Protein AF-A0A7Y3P393-F1 (afdb_monomer)

Radius of gyration: 13.2 Å; Cα contacts (8 Å, |Δi|>4): 115; chains: 1; bounding box: 27×27×34 Å

Mean predicted aligned error: 5.86 Å

Foldseek 3Di:
DQPCPDVV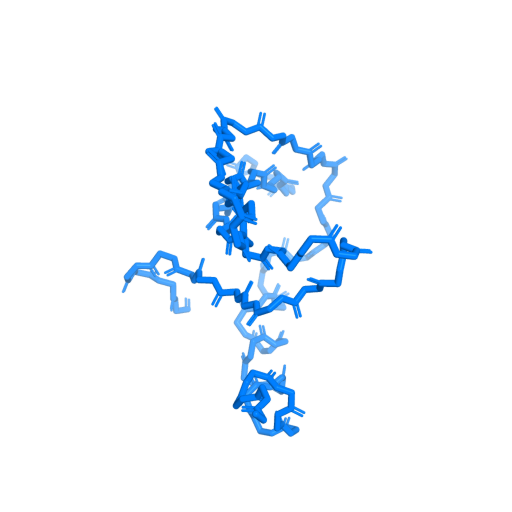NVVVVCVLCVVQPAFPDKDWDDWDDDPFKIKTWIWTAGPPRDIFIKIFIAGPVRDTSDIDGPPPRD

Secondary structure (DSSP, 8-state):
--GGGSHHHHHHHHHHHTTT-S-SEEEEEEEEE-SS-EEEEEEEE-GGG-EEEEEEEE-TTS-EEEEE--TT--

Nearest PDB structures (foldseek):
  3k7c-assembly2_B  TM=7.215E-01  e=5.990E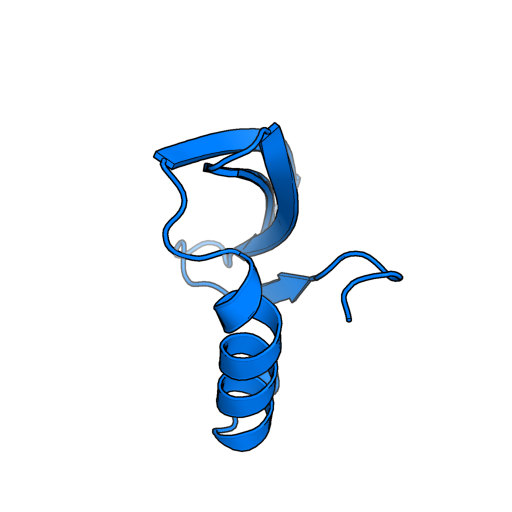-02  Campylobacter jejuni
  5evh-assembly1_A-2  TM=5.759E-01  e=7.991E-02  Kribbella flavida DSM 17836
  3nuz-assembly3_F  TM=6.896E-01  e=3.187E-01  Bacteroides fragilis NCTC 9343
  3nuz-assembly2_D  TM=6.808E-01  e=4.013E-01  Bacteroides fragilis NCTC 9343
  5kuy-assembly1_G  TM=5.346E-01  e=4.251E-01  synthetic construct

Solvent-accessible surface area (backbone atoms only — not comparable to full-atom values): 4435 Å² total; per-residue (Å²): 132,67,75,74,71,40,70,67,54,45,49,51,53,51,58,55,46,59,83,56,60,71,65,81,45,77,46,79,78,47,78,48,81,54,99,72,35,34,39,39,33,34,39,35,32,24,73,90,82,41,72,48,60,38,36,37,31,22,36,83,87,68,46,80,68,44,79,45,72,52,97,84,74,113

pLDDT: mean 83.08, std 12.17, range [38.22, 94.5]

Structure (mmCIF, N/CA/C/O backbone):
data_AF-A0A7Y3P393-F1
#
_entry.id   AF-A0A7Y3P393-F1
#
loop_
_atom_site.group_PDB
_atom_site.id
_atom_site.type_symbol
_atom_site.label_atom_id
_atom_site.label_alt_id
_atom_site.label_comp_id
_atom_site.label_asym_id
_atom_site.label_entity_id
_atom_site.label_seq_id
_atom_site.pdbx_PDB_ins_code
_atom_site.Cartn_x
_atom_site.Cartn_y
_atom_site.Cartn_z
_atom_site.occupancy
_atom_site.B_iso_or_equiv
_atom_site.auth_seq_id
_atom_site.auth_comp_id
_atom_site.auth_asym_id
_atom_site.auth_atom_id
_atom_site.pdbx_PDB_model_num
ATOM 1 N N . MET A 1 1 ? 4.615 -13.631 -13.379 1.00 38.22 1 MET A N 1
ATOM 2 C CA . MET A 1 1 ? 3.261 -14.021 -12.938 1.00 38.22 1 MET A CA 1
ATOM 3 C C . MET A 1 1 ? 3.139 -13.533 -11.501 1.00 38.22 1 MET A C 1
ATOM 5 O O . MET A 1 1 ? 3.941 -13.962 -10.689 1.00 3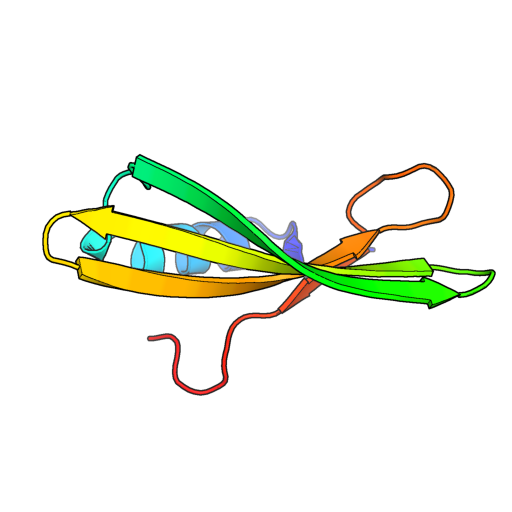8.22 1 MET A O 1
ATOM 9 N N . ASN A 1 2 ? 2.291 -12.532 -11.230 1.00 50.16 2 ASN A N 1
ATOM 10 C CA . ASN A 1 2 ? 2.166 -11.911 -9.902 1.00 50.16 2 ASN A CA 1
ATOM 11 C C . ASN A 1 2 ? 1.529 -12.915 -8.934 1.00 50.16 2 ASN A C 1
ATOM 13 O O . ASN A 1 2 ? 0.310 -13.050 -8.919 1.00 50.16 2 ASN A O 1
ATOM 17 N N . GLU A 1 3 ? 2.338 -13.591 -8.120 1.00 46.16 3 GLU A N 1
ATOM 18 C CA . GLU A 1 3 ? 1.869 -14.476 -7.038 1.00 46.16 3 GLU A CA 1
ATOM 19 C C . GLU A 1 3 ? 0.940 -13.745 -6.046 1.00 46.16 3 GLU A C 1
ATOM 21 O O . GLU A 1 3 ? 0.132 -14.365 -5.374 1.00 46.16 3 GLU A O 1
ATOM 26 N N . LEU A 1 4 ? 0.955 -12.407 -6.035 1.00 54.94 4 LEU A N 1
ATOM 27 C CA . LEU A 1 4 ? 0.052 -11.556 -5.253 1.00 54.94 4 LEU A CA 1
ATOM 28 C C . LEU A 1 4 ? -1.404 -11.503 -5.742 1.00 54.94 4 LEU A C 1
ATOM 30 O O . LEU A 1 4 ? -2.254 -10.993 -5.017 1.00 54.94 4 LEU A O 1
ATOM 34 N N . LEU A 1 5 ? -1.699 -11.969 -6.960 1.00 63.25 5 LEU A N 1
ATOM 35 C CA . LEU A 1 5 ? -3.061 -11.974 -7.509 1.00 63.25 5 LEU A CA 1
ATOM 36 C C . LEU A 1 5 ? -3.749 -13.335 -7.395 1.00 63.25 5 LEU A C 1
ATOM 38 O O . LEU A 1 5 ? -4.857 -13.492 -7.913 1.00 63.25 5 LEU A O 1
ATOM 42 N N . ASP A 1 6 ? -3.127 -14.319 -6.741 1.00 76.94 6 ASP A N 1
ATOM 43 C CA . ASP A 1 6 ? -3.841 -15.557 -6.471 1.00 76.94 6 ASP A CA 1
ATOM 44 C C . ASP A 1 6 ? -5.000 -15.276 -5.481 1.00 76.94 6 ASP A C 1
ATOM 46 O O . ASP A 1 6 ? -4.837 -14.514 -4.517 1.00 76.94 6 ASP A O 1
ATOM 50 N N . PRO A 1 7 ? -6.197 -15.845 -5.709 1.00 80.25 7 PRO A N 1
ATOM 51 C CA . PRO A 1 7 ? -7.367 -15.541 -4.891 1.00 80.25 7 PRO A CA 1
ATOM 52 C C . PRO A 1 7 ? -7.192 -15.812 -3.391 1.00 80.25 7 PRO A C 1
ATOM 54 O O . PRO A 1 7 ? -7.822 -15.123 -2.587 1.00 80.25 7 PRO A O 1
ATOM 57 N N . ALA A 1 8 ? -6.362 -16.784 -2.996 1.00 82.44 8 ALA A N 1
ATOM 58 C CA . ALA A 1 8 ? -6.153 -17.121 -1.592 1.00 82.44 8 ALA A CA 1
ATOM 59 C C . ALA A 1 8 ? -5.311 -16.051 -0.884 1.00 82.44 8 ALA A C 1
ATOM 61 O O . ALA A 1 8 ? -5.692 -15.606 0.202 1.00 82.44 8 ALA A O 1
ATOM 62 N N . SER A 1 9 ? -4.240 -15.560 -1.518 1.00 78.44 9 SER A N 1
ATOM 63 C CA . SER A 1 9 ? -3.456 -14.435 -0.985 1.00 78.44 9 SER A CA 1
ATOM 64 C C . SER A 1 9 ? -4.302 -13.167 -0.860 1.00 78.44 9 SER A C 1
ATOM 66 O O . SER A 1 9 ? -4.281 -12.507 0.181 1.00 78.44 9 SER A O 1
ATOM 68 N N . LEU A 1 10 ? -5.122 -12.855 -1.871 1.00 80.38 10 LEU A N 1
ATOM 69 C CA . LEU A 1 10 ? -6.035 -11.706 -1.823 1.00 80.38 10 LEU A CA 1
ATOM 70 C C . LEU A 1 10 ? -7.090 -11.848 -0.713 1.00 80.38 10 LEU A C 1
ATOM 72 O O . LEU A 1 10 ? -7.384 -10.876 -0.013 1.00 80.38 10 LEU A O 1
ATOM 76 N N . ALA A 1 11 ? -7.640 -13.050 -0.517 1.00 84.62 11 ALA A N 1
ATOM 77 C CA . ALA A 1 11 ? -8.582 -13.329 0.564 1.00 84.62 11 ALA A CA 1
ATOM 78 C C . ALA A 1 11 ? -7.932 -13.175 1.949 1.00 84.62 11 ALA A C 1
ATOM 80 O O . ALA A 1 11 ? -8.536 -12.577 2.840 1.00 84.62 11 ALA A O 1
ATOM 81 N N . SER A 1 12 ? -6.692 -13.646 2.114 1.00 81.81 12 SER A N 1
ATOM 82 C CA . SER A 1 12 ? -5.927 -13.487 3.355 1.00 81.81 12 SER A CA 1
ATOM 83 C C . SER A 1 12 ? -5.640 -12.016 3.658 1.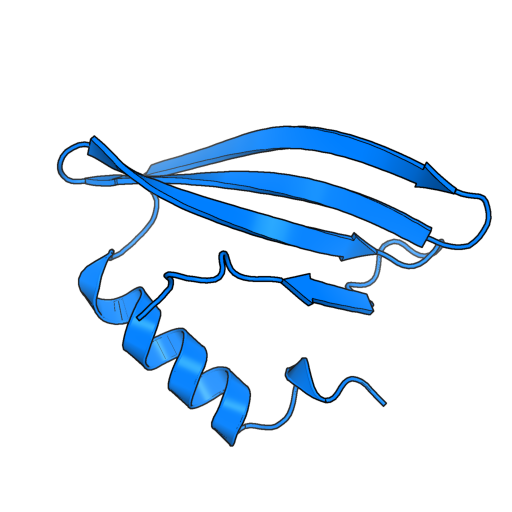00 81.81 12 SER A C 1
ATOM 85 O O . SER A 1 12 ? -5.879 -11.562 4.775 1.00 81.81 12 SER A O 1
ATOM 87 N N . ILE A 1 13 ? -5.199 -11.241 2.662 1.00 80.62 13 ILE A N 1
ATOM 88 C CA . ILE A 1 13 ? -4.965 -9.797 2.813 1.00 80.62 13 ILE A CA 1
ATOM 89 C C . ILE A 1 13 ? -6.265 -9.088 3.212 1.00 80.62 13 ILE A C 1
ATOM 91 O O . ILE A 1 13 ? -6.273 -8.276 4.139 1.00 80.62 13 ILE A O 1
ATOM 95 N N . LYS A 1 14 ? -7.386 -9.422 2.558 1.00 83.19 14 LYS A N 1
ATOM 96 C CA . LYS A 1 14 ? -8.704 -8.870 2.897 1.00 83.19 14 LYS A CA 1
ATOM 97 C C . LYS A 1 14 ? -9.094 -9.181 4.344 1.00 83.19 14 LYS A C 1
ATOM 99 O O . LYS A 1 14 ? -9.613 -8.298 5.022 1.00 83.19 14 LYS A O 1
ATOM 104 N N . ALA A 1 15 ? -8.850 -10.405 4.812 1.00 84.75 15 ALA A N 1
ATOM 105 C CA . ALA A 1 15 ? -9.144 -10.804 6.185 1.00 84.75 15 ALA A CA 1
ATOM 106 C C . ALA A 1 15 ? -8.315 -10.001 7.204 1.00 84.75 15 ALA A C 1
ATOM 108 O O . ALA A 1 15 ? -8.895 -9.445 8.135 1.00 84.75 15 ALA A O 1
ATOM 109 N N . SER A 1 16 ? -7.002 -9.846 6.992 1.00 80.62 16 SER A N 1
ATOM 110 C CA . SER A 1 16 ? -6.141 -9.044 7.881 1.00 80.62 16 SER A CA 1
ATOM 111 C C . SER A 1 16 ? -6.523 -7.558 7.894 1.00 80.62 16 SER A C 1
ATOM 113 O O . SER A 1 16 ? -6.489 -6.911 8.940 1.00 80.62 16 SER A O 1
ATOM 115 N N . LEU A 1 17 ? -6.958 -7.003 6.757 1.00 80.94 17 LEU A N 1
ATOM 116 C CA . LEU A 1 17 ? -7.395 -5.603 6.666 1.00 80.94 17 LEU A CA 1
ATOM 117 C C . LEU A 1 17 ? -8.790 -5.346 7.263 1.00 80.94 17 LEU A C 1
ATOM 119 O O . LEU A 1 17 ? -9.111 -4.197 7.572 1.00 80.94 17 LEU A O 1
ATOM 123 N N . ALA A 1 18 ? -9.617 -6.377 7.467 1.00 83.62 18 ALA A N 1
ATOM 124 C CA . ALA A 1 18 ? -10.993 -6.218 7.947 1.00 83.62 18 ALA A CA 1
ATOM 125 C C . ALA A 1 18 ? -11.077 -5.519 9.318 1.00 83.62 18 ALA A C 1
ATOM 127 O O . ALA A 1 18 ? -12.025 -4.780 9.578 1.00 83.62 18 ALA A O 1
ATOM 128 N N . SER A 1 19 ? -10.067 -5.705 10.174 1.00 79.31 19 SER A N 1
ATOM 129 C CA . SER A 1 19 ? -9.984 -5.097 11.510 1.00 79.31 19 SER A CA 1
ATOM 130 C C . SER A 1 19 ? -9.606 -3.607 11.499 1.00 79.31 19 SER A C 1
ATOM 132 O O . SER A 1 19 ? -9.833 -2.900 12.488 1.00 79.31 19 SER A O 1
ATOM 134 N N . TYR A 1 20 ? -9.030 -3.119 10.396 1.00 79.06 20 TYR A N 1
ATOM 135 C CA . TYR A 1 20 ? -8.613 -1.727 10.2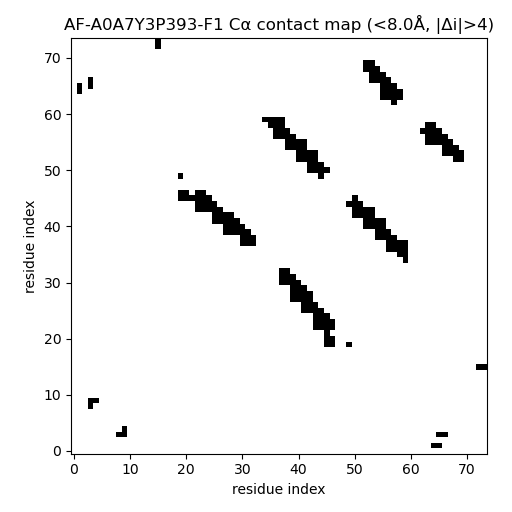27 1.00 79.06 20 TYR A CA 1
ATOM 136 C C . TYR A 1 20 ? -9.753 -0.844 9.703 1.00 79.06 20 TYR A C 1
ATOM 138 O O . TYR A 1 20 ? -9.812 0.340 10.033 1.00 79.06 20 TYR A O 1
ATOM 146 N N . GLY A 1 21 ? -10.688 -1.416 8.937 1.00 81.81 21 GLY A N 1
ATOM 147 C CA . GLY A 1 21 ? -11.791 -0.683 8.316 1.00 81.81 21 GLY A CA 1
ATOM 148 C C . GLY A 1 21 ? -11.361 0.091 7.065 1.00 81.81 21 GLY A C 1
ATOM 149 O O . GLY A 1 21 ? -10.426 -0.296 6.368 1.00 81.81 21 GLY A O 1
ATOM 150 N N . THR A 1 22 ? -12.067 1.181 6.751 1.00 86.69 22 THR A N 1
ATOM 151 C CA . THR A 1 22 ? -11.737 2.034 5.593 1.00 86.69 22 THR A CA 1
ATOM 152 C C . THR A 1 22 ? -10.708 3.090 6.006 1.00 86.69 22 THR A C 1
ATOM 154 O O . THR A 1 22 ? -10.925 3.759 7.021 1.00 86.69 22 THR A O 1
ATOM 157 N N . PRO A 1 23 ? -9.600 3.264 5.262 1.00 89.31 23 PRO A N 1
ATOM 158 C CA . PRO A 1 23 ? -8.642 4.320 5.558 1.00 89.31 23 PRO A CA 1
ATOM 159 C C . PRO A 1 23 ? -9.276 5.693 5.307 1.00 89.31 23 PRO A C 1
ATOM 161 O O . PRO A 1 23 ? -9.937 5.903 4.291 1.00 89.31 23 PRO A O 1
ATOM 164 N N . SER A 1 24 ? -9.068 6.633 6.225 1.00 89.56 24 SER A N 1
ATOM 165 C CA . SER A 1 24 ? -9.505 8.025 6.084 1.00 89.56 24 SER A CA 1
ATOM 16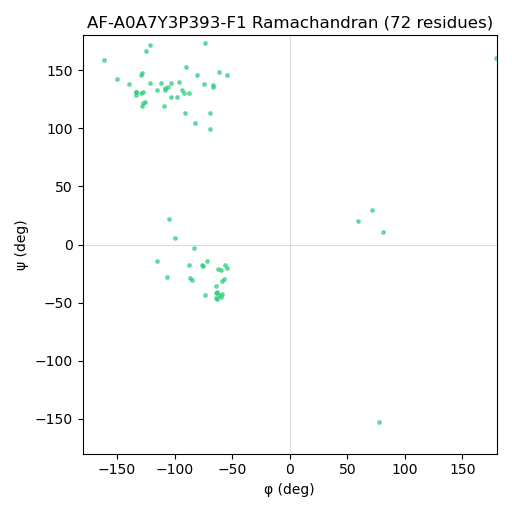6 C C . SER A 1 24 ? -8.499 8.867 5.303 1.00 89.56 24 SER A C 1
ATOM 168 O O . SER A 1 24 ? -8.888 9.818 4.629 1.00 89.56 24 SER A O 1
ATOM 170 N N . VAL A 1 25 ? -7.210 8.525 5.390 1.00 91.31 25 VAL A N 1
ATOM 171 C CA . VAL A 1 25 ? -6.115 9.255 4.742 1.00 91.31 25 VAL A CA 1
ATOM 172 C C . VAL A 1 25 ? -5.104 8.265 4.171 1.00 91.31 25 VAL A C 1
ATOM 174 O O . VAL A 1 25 ? -4.748 7.277 4.814 1.00 91.31 25 VAL A O 1
ATOM 177 N N . ILE A 1 26 ? -4.618 8.546 2.962 1.00 92.50 26 ILE A N 1
ATOM 178 C CA . ILE A 1 26 ? -3.537 7.801 2.313 1.00 92.50 26 ILE A CA 1
ATOM 179 C C . ILE A 1 26 ? -2.456 8.808 1.923 1.00 92.50 26 ILE A C 1
ATOM 181 O O . ILE A 1 26 ? -2.728 9.766 1.205 1.00 92.50 26 ILE A O 1
ATOM 185 N N . THR A 1 27 ? -1.232 8.600 2.401 1.00 94.00 27 THR A N 1
ATOM 186 C CA . THR A 1 27 ? -0.075 9.462 2.108 1.00 94.00 27 THR A CA 1
ATOM 187 C C . THR A 1 27 ? 1.098 8.631 1.608 1.00 94.00 27 THR A C 1
ATOM 189 O O . THR A 1 27 ? 1.266 7.489 2.026 1.00 94.00 27 THR A O 1
ATOM 192 N N . SER A 1 28 ? 1.923 9.182 0.720 1.00 89.88 28 SER A N 1
ATOM 193 C CA . SER A 1 28 ? 3.208 8.584 0.338 1.00 89.88 28 SER A CA 1
ATOM 194 C C . SER A 1 28 ? 4.320 9.133 1.233 1.00 89.88 28 SER A C 1
ATOM 196 O O . SER A 1 28 ? 4.437 10.346 1.393 1.00 89.88 28 SER A O 1
ATOM 198 N N . ALA A 1 29 ? 5.136 8.253 1.809 1.00 82.81 29 ALA A N 1
ATOM 199 C CA . ALA A 1 29 ? 6.201 8.606 2.748 1.00 82.81 29 ALA A CA 1
ATOM 200 C C . ALA A 1 29 ? 7.612 8.494 2.147 1.00 82.81 29 ALA A C 1
ATOM 202 O O . ALA A 1 29 ? 8.521 9.192 2.590 1.00 82.81 29 ALA A O 1
ATOM 203 N N . PHE A 1 30 ? 7.806 7.616 1.163 1.00 90.75 30 PHE A N 1
ATOM 204 C CA . PHE A 1 30 ? 9.091 7.399 0.503 1.00 90.75 30 PHE A CA 1
ATOM 205 C C . PHE A 1 30 ? 8.871 6.958 -0.941 1.00 90.75 30 PHE A C 1
ATOM 207 O O . PHE A 1 30 ? 7.954 6.184 -1.215 1.00 90.75 30 PHE A O 1
ATOM 214 N N . GLU A 1 31 ? 9.727 7.430 -1.844 1.00 93.44 31 GLU A N 1
ATOM 215 C CA . GLU A 1 31 ? 9.734 7.040 -3.248 1.00 93.44 31 GLU A CA 1
ATOM 216 C C . GLU A 1 31 ? 11.167 6.735 -3.693 1.00 93.44 31 GLU A C 1
ATOM 218 O O . GLU A 1 31 ? 12.083 7.524 -3.464 1.00 93.44 31 GLU A O 1
ATOM 223 N N . GLN A 1 32 ? 11.352 5.588 -4.343 1.00 93.62 32 GLN A N 1
ATOM 224 C CA . GLN A 1 32 ? 12.606 5.200 -4.978 1.00 93.62 32 GLN A CA 1
ATOM 225 C C . GLN A 1 32 ? 12.329 4.810 -6.423 1.00 93.62 32 GLN A C 1
ATOM 227 O O . GLN A 1 32 ? 11.569 3.883 -6.688 1.00 93.62 32 GLN A O 1
ATOM 232 N N . ILE A 1 33 ? 12.981 5.492 -7.357 1.00 93.44 33 ILE A 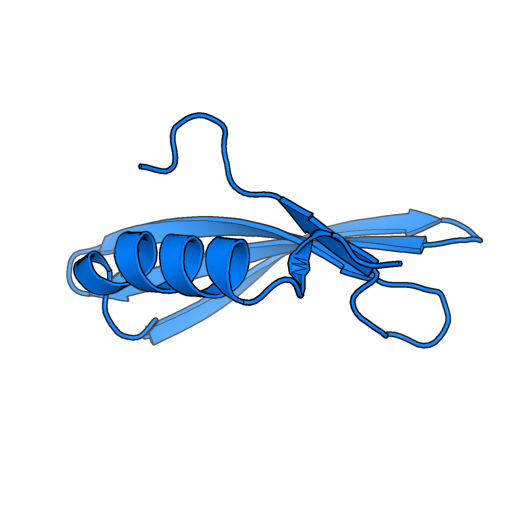N 1
ATOM 233 C CA . ILE A 1 33 ? 12.843 5.238 -8.789 1.00 93.44 33 ILE A CA 1
ATOM 234 C C . ILE A 1 33 ? 14.125 4.579 -9.291 1.00 93.44 33 ILE A C 1
ATOM 236 O O . ILE A 1 33 ? 15.231 5.032 -8.998 1.00 93.44 33 ILE A O 1
ATOM 240 N N . THR A 1 34 ? 13.970 3.509 -10.059 1.00 90.50 34 THR A N 1
ATOM 241 C CA . THR A 1 34 ? 15.040 2.848 -10.808 1.00 90.50 34 THR A CA 1
ATOM 242 C C . THR A 1 34 ? 14.639 2.766 -12.284 1.00 90.50 34 THR A C 1
ATOM 244 O O . THR A 1 34 ? 13.463 2.954 -12.599 1.00 90.50 34 THR A O 1
ATOM 247 N N . PRO A 1 35 ? 15.565 2.452 -13.207 1.00 91.50 35 PRO A N 1
ATOM 248 C CA . PRO A 1 35 ? 15.224 2.315 -14.624 1.00 91.50 35 PRO A CA 1
ATOM 249 C C . PRO A 1 35 ? 14.173 1.235 -14.923 1.00 91.50 35 PRO A C 1
ATOM 251 O O . PRO A 1 35 ? 13.543 1.276 -15.974 1.00 91.50 35 PRO A O 1
ATOM 254 N N . THR A 1 36 ? 14.004 0.255 -14.031 1.00 91.69 36 THR A N 1
ATOM 255 C CA . THR A 1 36 ? 13.150 -0.919 -14.264 1.00 91.69 36 THR A CA 1
ATOM 256 C C . THR A 1 36 ? 11.948 -1.007 -13.331 1.00 91.69 36 THR A C 1
ATOM 258 O O . THR A 1 36 ? 11.040 -1.787 -13.605 1.00 91.69 36 THR A O 1
ATOM 261 N N . TYR A 1 37 ? 11.915 -0.237 -12.242 1.00 91.38 37 TYR A N 1
ATOM 262 C CA . TYR A 1 37 ? 10.783 -0.195 -11.318 1.00 91.38 37 TYR A CA 1
ATOM 263 C C . TYR A 1 37 ? 10.791 1.062 -10.444 1.00 91.38 37 TYR A C 1
ATOM 265 O O . TYR A 1 37 ? 11.836 1.661 -10.177 1.00 91.38 37 TYR A O 1
ATOM 273 N N . LYS A 1 38 ? 9.622 1.401 -9.907 1.00 94.19 38 LYS A N 1
ATOM 274 C CA . LYS A 1 38 ? 9.425 2.415 -8.868 1.00 94.19 38 LYS A CA 1
ATOM 275 C C . LYS A 1 38 ? 8.913 1.750 -7.591 1.00 94.19 38 LYS A C 1
ATOM 277 O O . LYS A 1 38 ? 7.994 0.944 -7.648 1.00 94.19 38 LYS A O 1
ATOM 282 N N . LEU A 1 39 ? 9.487 2.078 -6.437 1.00 94.12 39 LEU A N 1
ATOM 283 C CA . LEU A 1 39 ? 8.983 1.695 -5.117 1.00 94.12 39 LEU A CA 1
ATOM 284 C C . LEU A 1 39 ? 8.357 2.906 -4.438 1.00 94.12 39 LEU A C 1
ATOM 286 O O . LEU A 1 39 ? 8.959 3.979 -4.431 1.00 94.12 39 LEU A O 1
ATOM 290 N N . VAL A 1 40 ? 7.188 2.724 -3.829 1.00 94.50 40 VAL A N 1
ATOM 291 C CA . VAL A 1 40 ? 6.522 3.760 -3.031 1.00 94.50 40 VAL A CA 1
ATOM 292 C C . VAL A 1 40 ? 6.041 3.176 -1.714 1.00 94.50 40 VAL A C 1
ATOM 294 O O . VAL A 1 40 ? 5.329 2.173 -1.704 1.00 94.50 40 VAL A O 1
ATOM 297 N N . ASP A 1 41 ? 6.385 3.833 -0.611 1.00 93.69 41 ASP A N 1
ATOM 298 C CA . ASP A 1 41 ? 5.834 3.521 0.706 1.00 93.69 41 ASP A CA 1
ATOM 299 C C . ASP A 1 41 ? 4.600 4.370 0.951 1.00 93.69 41 ASP A C 1
ATOM 301 O O . ASP A 1 41 ? 4.699 5.586 1.120 1.00 93.69 41 ASP A O 1
ATOM 305 N N . TYR A 1 42 ? 3.441 3.727 1.023 1.00 92.94 42 TYR A N 1
ATOM 306 C CA . TYR A 1 42 ? 2.202 4.372 1.421 1.00 92.94 42 TYR A CA 1
ATOM 307 C C . TYR A 1 42 ? 1.933 4.150 2.903 1.00 92.94 42 TYR A C 1
ATOM 309 O O . TYR A 1 42 ? 2.116 3.057 3.438 1.00 92.94 42 TYR A O 1
ATOM 317 N N . ARG A 1 43 ? 1.452 5.198 3.564 1.00 93.00 43 ARG A N 1
ATOM 318 C CA . ARG A 1 43 ? 0.896 5.177 4.909 1.00 93.00 43 ARG A CA 1
ATOM 319 C C . ARG A 1 43 ? -0.610 5.389 4.807 1.00 93.00 43 ARG A C 1
ATOM 321 O O . ARG A 1 43 ? -1.0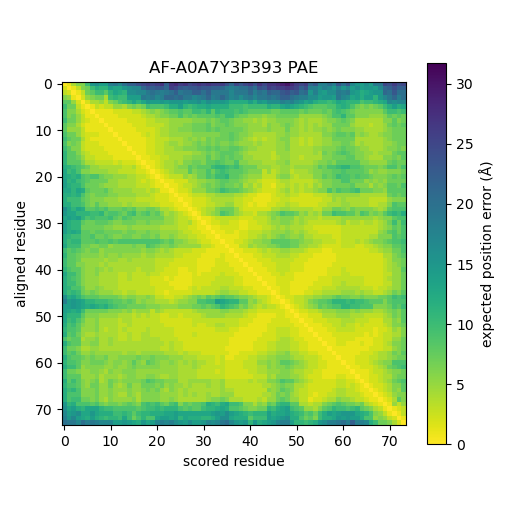71 6.430 4.346 1.00 93.00 43 ARG A O 1
ATOM 328 N N . PHE A 1 44 ? -1.345 4.393 5.273 1.00 91.38 44 PHE A N 1
ATOM 329 C CA . PHE A 1 44 ? -2.791 4.389 5.416 1.00 91.38 44 PHE A CA 1
ATOM 330 C C . PHE A 1 44 ? -3.121 4.722 6.864 1.00 91.38 44 PHE A C 1
ATOM 332 O O . PHE A 1 44 ? -2.594 4.084 7.778 1.00 91.38 44 PHE A O 1
ATOM 339 N N . GLU A 1 45 ? -3.972 5.713 7.075 1.00 92.06 45 GLU A N 1
ATOM 340 C CA . GLU A 1 45 ? -4.477 6.085 8.392 1.00 92.06 45 GLU A CA 1
ATOM 341 C C . GLU A 1 45 ? -5.942 5.690 8.497 1.00 92.06 45 GLU A C 1
ATOM 343 O O . GLU A 1 45 ? -6.723 5.916 7.575 1.00 92.06 45 GLU A O 1
ATOM 348 N N . PHE A 1 46 ? -6.304 5.086 9.621 1.00 89.56 46 PHE A N 1
ATOM 349 C CA . PHE A 1 46 ? -7.642 4.580 9.898 1.00 89.56 46 PHE A CA 1
ATOM 350 C C . PHE A 1 46 ? -8.203 5.242 11.158 1.00 89.56 46 PHE A C 1
ATOM 352 O O . PHE A 1 46 ? -7.499 5.934 11.902 1.00 89.56 46 PHE A O 1
ATOM 359 N N . ALA A 1 47 ? -9.482 4.990 11.432 1.00 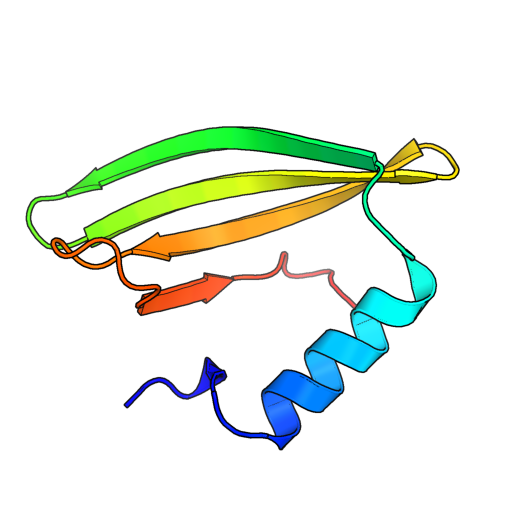84.69 47 ALA A N 1
ATOM 360 C CA . ALA A 1 47 ? -10.119 5.436 12.664 1.00 84.69 47 ALA A CA 1
ATOM 361 C C . ALA A 1 47 ? -9.351 4.955 13.914 1.00 84.69 47 ALA A C 1
ATOM 363 O O . ALA A 1 47 ? -8.765 3.870 13.942 1.00 84.69 47 ALA A O 1
ATOM 364 N N . GLY A 1 48 ? -9.353 5.779 14.965 1.00 81.81 48 GLY A N 1
ATOM 365 C CA . GLY A 1 48 ? -8.664 5.461 16.219 1.00 81.81 48 GLY A CA 1
ATOM 366 C C . GLY A 1 48 ? -7.134 5.519 16.131 1.00 81.81 48 GLY A C 1
ATOM 367 O O . GLY A 1 48 ? -6.467 4.771 16.841 1.00 81.81 48 GLY A O 1
ATOM 368 N N . ALA A 1 49 ? -6.582 6.372 15.257 1.00 78.94 49 ALA A N 1
ATOM 369 C CA . ALA A 1 49 ? -5.140 6.599 15.083 1.00 78.94 49 ALA A CA 1
ATOM 370 C C . ALA A 1 49 ? -4.327 5.351 14.681 1.00 78.94 49 ALA A C 1
ATOM 372 O O . ALA A 1 49 ? -3.103 5.311 14.830 1.00 78.94 49 ALA A O 1
ATOM 373 N N . ARG A 1 50 ? -4.992 4.325 14.140 1.00 83.88 50 ARG A N 1
ATOM 374 C CA . ARG A 1 50 ? -4.319 3.146 13.591 1.00 83.88 50 ARG A CA 1
ATOM 375 C C . ARG A 1 50 ? -3.680 3.511 12.261 1.00 83.88 50 ARG A C 1
ATOM 377 O O . ARG A 1 50 ? -4.290 4.192 11.440 1.00 83.88 50 ARG A O 1
ATOM 384 N N . THR A 1 51 ? -2.462 3.032 12.034 1.00 89.00 51 THR A N 1
ATOM 385 C CA . THR A 1 51 ? -1.760 3.242 10.766 1.00 89.00 51 THR A CA 1
ATOM 386 C C . THR A 1 51 ? -1.230 1.929 10.218 1.00 89.00 51 THR A C 1
ATOM 388 O O . THR A 1 51 ? -0.823 1.048 10.975 1.00 89.00 51 THR A O 1
ATOM 391 N N . LEU A 1 52 ? -1.229 1.807 8.895 1.00 87.75 52 LEU A N 1
ATOM 392 C CA . LEU A 1 52 ? -0.611 0.704 8.174 1.00 87.75 52 LEU A CA 1
ATOM 393 C C . LEU A 1 52 ? 0.328 1.275 7.121 1.00 87.75 52 LEU A C 1
ATOM 395 O O . LEU A 1 52 ? -0.048 2.165 6.363 1.00 87.75 52 LEU A O 1
ATOM 399 N N . LYS A 1 53 ? 1.555 0.764 7.070 1.00 89.94 53 LYS A N 1
ATOM 400 C CA . LYS A 1 53 ? 2.513 1.108 6.019 1.00 89.94 53 LYS A CA 1
ATOM 401 C C . LYS A 1 53 ? 2.575 -0.041 5.028 1.00 89.94 53 LYS A C 1
ATOM 403 O O . LYS A 1 53 ? 2.802 -1.165 5.454 1.00 89.94 53 LYS A O 1
ATOM 408 N N . ILE A 1 54 ? 2.387 0.228 3.744 1.00 89.00 54 ILE A N 1
ATOM 409 C CA . ILE A 1 54 ? 2.475 -0.775 2.678 1.00 89.00 54 ILE A CA 1
ATOM 410 C C . ILE A 1 54 ? 3.410 -0.230 1.607 1.00 89.00 54 ILE A C 1
ATOM 412 O O . ILE A 1 54 ? 3.237 0.902 1.155 1.00 89.00 54 ILE A O 1
ATOM 416 N N . ARG A 1 55 ? 4.384 -1.036 1.187 1.00 91.06 55 ARG A N 1
ATOM 417 C CA . ARG A 1 55 ? 5.245 -0.705 0.050 1.00 91.06 55 ARG A CA 1
ATOM 418 C C . ARG A 1 55 ? 4.670 -1.307 -1.220 1.00 91.06 55 ARG A C 1
ATOM 420 O O . ARG A 1 55 ? 4.332 -2.487 -1.248 1.00 91.06 55 ARG A O 1
ATOM 427 N N . PHE A 1 56 ? 4.609 -0.508 -2.270 1.00 91.25 56 PHE A N 1
ATOM 428 C CA . PHE A 1 56 ? 4.195 -0.923 -3.601 1.00 91.25 56 PHE A CA 1
ATOM 429 C C . PHE A 1 56 ? 5.401 -0.867 -4.526 1.00 91.25 56 PHE A C 1
ATOM 431 O O . PHE A 1 56 ? 6.182 0.083 -4.457 1.00 91.25 56 PHE A O 1
ATOM 438 N N . SER A 1 57 ? 5.540 -1.865 -5.393 1.00 91.94 57 SER A N 1
ATOM 439 C CA . SER A 1 57 ? 6.392 -1.761 -6.571 1.00 91.94 57 SER A CA 1
ATOM 440 C C . SER A 1 57 ? 5.536 -1.548 -7.810 1.00 91.94 57 SER A C 1
ATOM 442 O O . SER A 1 57 ? 4.485 -2.167 -7.979 1.00 91.94 57 SER A O 1
ATOM 444 N N . PHE A 1 58 ? 6.007 -0.668 -8.680 1.00 91.75 58 PHE A N 1
ATOM 445 C CA . PHE A 1 58 ? 5.407 -0.344 -9.959 1.00 91.75 58 PHE A CA 1
ATOM 446 C C . PHE A 1 58 ? 6.413 -0.630 -11.067 1.00 91.75 58 PHE A C 1
ATOM 448 O O . PHE A 1 58 ? 7.602 -0.342 -10.909 1.00 91.75 58 PHE A O 1
ATOM 455 N N . ASP A 1 59 ? 5.942 -1.195 -12.170 1.00 90.50 59 ASP A N 1
ATOM 456 C CA . ASP A 1 59 ? 6.723 -1.287 -13.400 1.00 90.50 59 ASP A CA 1
ATOM 457 C C . ASP A 1 59 ? 6.825 0.099 -14.089 1.00 90.50 59 ASP A C 1
ATOM 459 O O . ASP A 1 59 ? 6.194 1.065 -13.638 1.00 90.50 59 ASP A O 1
ATOM 463 N N . PRO A 1 60 ? 7.624 0.242 -15.163 1.00 88.81 60 PRO A N 1
ATOM 464 C CA . PRO A 1 60 ? 7.752 1.510 -15.885 1.00 88.81 60 PRO A CA 1
ATOM 465 C C . PRO A 1 60 ? 6.446 2.006 -16.527 1.00 88.81 60 PRO A C 1
ATOM 467 O O . PRO A 1 60 ? 6.315 3.203 -16.771 1.00 88.81 60 PRO A O 1
ATOM 470 N N . ASP A 1 61 ? 5.473 1.115 -16.756 1.00 90.44 61 ASP A N 1
ATOM 471 C CA . ASP A 1 61 ? 4.142 1.449 -17.279 1.00 90.44 61 ASP A CA 1
ATOM 472 C C . ASP A 1 61 ? 3.178 1.919 -16.167 1.00 90.44 61 ASP A C 1
ATOM 474 O O . ASP A 1 61 ? 2.024 2.260 -16.437 1.00 90.44 61 ASP A O 1
ATOM 478 N N . GLY A 1 62 ? 3.617 1.916 -14.903 1.00 86.81 62 GLY A N 1
ATOM 479 C CA . GLY A 1 62 ? 2.806 2.281 -13.744 1.00 86.81 62 GLY A CA 1
ATOM 480 C C . GLY A 1 62 ? 1.880 1.170 -13.240 1.00 86.81 62 GLY A C 1
ATOM 481 O O . GLY A 1 62 ? 1.024 1.430 -12.392 1.00 86.81 62 GLY A O 1
ATOM 482 N N . LYS A 1 63 ? 2.027 -0.073 -13.714 1.00 88.38 63 LYS A N 1
ATOM 483 C CA . LYS A 1 63 ? 1.273 -1.222 -13.191 1.00 88.38 63 LYS A CA 1
ATOM 484 C C . LYS A 1 63 ? 1.914 -1.728 -11.909 1.00 88.38 63 LYS A C 1
ATOM 486 O O . LYS A 1 63 ? 3.132 -1.727 -11.761 1.00 88.38 63 LYS A O 1
ATOM 491 N N . ILE A 1 64 ? 1.087 -2.215 -10.987 1.00 87.25 64 ILE A N 1
ATOM 492 C CA . ILE A 1 64 ? 1.566 -2.793 -9.729 1.00 87.25 64 ILE A CA 1
ATOM 493 C C . ILE A 1 64 ? 2.287 -4.115 -10.024 1.00 87.25 64 ILE A C 1
ATOM 495 O O . ILE A 1 64 ? 1.673 -5.108 -10.425 1.00 87.25 64 ILE A O 1
ATOM 499 N N . GLY A 1 65 ? 3.596 -4.120 -9.793 1.00 83.44 65 GLY A N 1
ATOM 500 C CA . GLY A 1 65 ? 4.445 -5.307 -9.842 1.00 83.44 65 GLY A CA 1
ATOM 501 C C . GLY A 1 65 ? 4.497 -6.064 -8.514 1.00 83.44 65 GLY A C 1
ATOM 502 O O . GLY A 1 65 ? 4.892 -7.224 -8.491 1.00 83.44 65 GLY A O 1
ATOM 503 N N . GLY A 1 66 ? 4.100 -5.437 -7.401 1.00 83.31 66 GLY A N 1
ATOM 504 C CA . GLY A 1 66 ? 4.192 -6.065 -6.088 1.00 83.31 66 GLY A CA 1
ATOM 505 C C . GLY A 1 66 ? 3.707 -5.209 -4.919 1.00 83.31 66 GLY A C 1
ATOM 506 O O . GLY A 1 66 ? 3.610 -3.986 -5.002 1.00 83.31 66 GLY A O 1
ATOM 507 N N . LEU A 1 67 ? 3.409 -5.890 -3.814 1.00 86.50 67 LEU A N 1
ATOM 508 C CA . LEU A 1 67 ? 2.898 -5.364 -2.552 1.00 86.50 67 LEU A CA 1
ATOM 509 C C . LEU A 1 67 ? 3.702 -6.000 -1.420 1.00 86.50 67 LEU A C 1
ATOM 511 O O . LEU A 1 67 ? 3.845 -7.221 -1.376 1.00 86.50 67 LEU A O 1
ATOM 515 N N . PHE A 1 68 ? 4.191 -5.190 -0.489 1.00 84.88 68 PHE A N 1
ATOM 516 C CA . PHE A 1 68 ? 4.960 -5.663 0.655 1.00 84.88 68 PHE A CA 1
ATOM 517 C C . PHE A 1 68 ? 4.363 -5.102 1.942 1.00 84.88 68 PHE A C 1
ATOM 519 O O . PHE A 1 68 ? 4.310 -3.884 2.147 1.00 84.88 68 PHE A O 1
ATOM 526 N N . PHE A 1 69 ? 3.931 -6.011 2.814 1.00 79.62 69 PHE A N 1
ATOM 527 C CA . PHE A 1 69 ? 3.442 -5.690 4.149 1.00 79.62 69 PHE A CA 1
ATOM 528 C C . PHE A 1 69 ? 4.598 -5.709 5.166 1.00 79.62 69 PHE A C 1
ATOM 530 O O . PHE A 1 69 ? 5.590 -6.418 4.965 1.00 79.62 69 PHE A O 1
ATOM 537 N N . PRO A 1 70 ? 4.513 -4.946 6.270 1.00 73.88 70 PRO A N 1
ATOM 538 C CA . PRO A 1 70 ? 5.499 -5.001 7.344 1.00 73.88 70 PRO A CA 1
ATOM 539 C C . PRO A 1 70 ? 5.546 -6.404 7.964 1.00 73.88 70 PRO A C 1
ATOM 541 O O . PRO A 1 70 ? 4.515 -7.057 8.077 1.00 73.88 70 PRO A O 1
ATOM 544 N N . LYS A 1 71 ? 6.715 -6.843 8.452 1.00 63.88 71 LYS A N 1
ATOM 545 C CA . LYS A 1 71 ? 6.904 -8.185 9.050 1.00 63.88 71 LYS A CA 1
ATOM 546 C C . LYS A 1 71 ? 5.946 -8.539 10.202 1.00 63.88 71 LYS A C 1
ATOM 548 O O . LYS A 1 71 ? 5.788 -9.716 10.483 1.00 63.88 71 LYS A O 1
ATOM 553 N N . ASN A 1 72 ? 5.325 -7.551 10.848 1.00 58.72 72 ASN A N 1
ATOM 554 C CA . ASN A 1 72 ? 4.404 -7.739 11.976 1.00 58.72 72 ASN A CA 1
ATOM 555 C C . ASN A 1 72 ? 2.929 -7.549 11.575 1.00 58.72 72 ASN A C 1
ATOM 557 O O . ASN A 1 72 ? 2.105 -7.188 12.411 1.00 58.72 72 ASN A O 1
ATOM 561 N N . PHE A 1 73 ? 2.610 -7.687 10.288 1.00 59.31 73 PHE A N 1
ATOM 562 C CA . PHE A 1 73 ? 1.246 -7.576 9.787 1.00 59.31 73 PHE A CA 1
ATOM 563 C C . PHE A 1 73 ? 0.512 -8.910 9.979 1.00 59.31 73 PHE A C 1
ATOM 565 O O . PHE A 1 73 ? 0.776 -9.864 9.248 1.00 59.31 73 PHE A O 1
ATOM 572 N N . HIS A 1 74 ? -0.374 -8.965 10.977 1.00 52.19 74 HIS A N 1
ATOM 573 C CA . HIS A 1 74 ? -1.230 -10.110 11.292 1.00 52.19 74 HIS A CA 1
ATOM 574 C C . HIS A 1 74 ? -2.653 -9.634 11.580 1.00 52.19 74 HIS A C 1
ATOM 576 O O . HIS A 1 74 ? -2.804 -8.774 12.479 1.00 52.19 74 HIS A O 1
#

Sequence (74 aa):
MNELLDPASLASIKASLASYGTPSVITSAFEQITPTYKLVDYRFEFAGARTLKIRFSFDPDGKIGGLFFPKNFH